Protein AF-A0A9E3G2P3-F1 (afdb_monomer_lite)

Sequence (148 aa):
MTQTIRAFFSIGALGYRATRCAGAFSSAEHTLNEQRWAELSDSLKTAGFKVASVDQVFRDWVELCGHAGRLLKIDLREQARRNGKSPNALGSAKPRQASVVHLRPVRIDGKLRLALLEAPHGRILGPEARRAHGGRPPVLKLAGFVKD

pLDDT: mean 86.4, std 9.84, range [55.56, 97.69]

Structure (mmCIF, N/CA/C/O backbone):
data_AF-A0A9E3G2P3-F1
#
_entry.id   AF-A0A9E3G2P3-F1
#
loop_
_atom_site.group_PDB
_atom_site.id
_atom_site.type_symbol
_atom_site.label_atom_id
_atom_site.label_alt_id
_atom_site.label_comp_id
_atom_site.label_asym_id
_atom_site.label_entity_id
_atom_site.label_seq_id
_atom_site.pdbx_PDB_ins_code
_atom_site.Cartn_x
_atom_site.Cartn_y
_atom_site.Cartn_z
_atom_site.occupancy
_atom_site.B_iso_or_equiv
_atom_site.auth_seq_id
_atom_site.auth_comp_id
_atom_site.auth_asym_id
_atom_site.auth_atom_id
_atom_site.pdbx_PDB_model_num
ATOM 1 N N . MET A 1 1 ? -18.547 6.095 -10.288 1.00 56.28 1 MET A N 1
ATOM 2 C CA . MET A 1 1 ? -17.869 7.196 -9.558 1.00 56.28 1 MET A CA 1
ATOM 3 C C . MET A 1 1 ? -17.697 6.901 -8.063 1.00 56.28 1 MET A C 1
ATOM 5 O O . MET A 1 1 ? -16.651 7.206 -7.506 1.00 56.28 1 MET A O 1
ATOM 9 N N . THR A 1 2 ? -18.664 6.241 -7.420 1.00 77.62 2 THR A N 1
ATOM 10 C CA . THR A 1 2 ? -18.692 5.991 -5.966 1.00 77.62 2 THR A CA 1
ATOM 11 C C . THR A 1 2 ? -17.543 5.123 -5.431 1.00 77.62 2 THR A C 1
ATOM 13 O O . THR A 1 2 ? -17.045 5.376 -4.339 1.00 77.62 2 THR A O 1
ATOM 16 N N . GLN A 1 3 ? -17.075 4.123 -6.189 1.00 81.00 3 GLN A N 1
ATOM 17 C CA . GLN A 1 3 ? -16.015 3.208 -5.730 1.00 81.00 3 GLN A CA 1
ATOM 18 C C . GLN A 1 3 ? -14.632 3.870 -5.641 1.00 81.00 3 GLN A C 1
ATOM 20 O O . GLN A 1 3 ? -13.911 3.635 -4.676 1.00 81.00 3 GLN A O 1
ATOM 25 N N . THR A 1 4 ? -14.275 4.739 -6.591 1.00 85.31 4 THR A N 1
ATOM 26 C CA . THR A 1 4 ? -12.980 5.443 -6.590 1.00 85.31 4 THR A CA 1
ATOM 27 C C . THR A 1 4 ? -12.841 6.358 -5.379 1.00 85.31 4 THR A C 1
ATOM 29 O O . THR A 1 4 ? -11.806 6.354 -4.720 1.00 85.31 4 THR A O 1
ATOM 32 N N . ILE A 1 5 ? -13.899 7.109 -5.062 1.00 86.25 5 ILE A N 1
ATOM 33 C CA . ILE A 1 5 ? -13.925 8.011 -3.908 1.00 86.25 5 ILE A CA 1
ATOM 34 C C . ILE A 1 5 ? -13.842 7.212 -2.603 1.00 86.25 5 ILE A C 1
ATOM 36 O O . ILE A 1 5 ? -13.052 7.554 -1.729 1.00 86.25 5 ILE A O 1
ATOM 40 N N . ARG A 1 6 ? -14.580 6.098 -2.492 1.00 85.06 6 ARG A N 1
ATOM 41 C CA . ARG A 1 6 ? -14.486 5.200 -1.329 1.00 85.06 6 ARG A CA 1
ATOM 42 C C . ARG A 1 6 ? -13.070 4.656 -1.145 1.00 85.06 6 ARG A C 1
ATOM 44 O O . ARG A 1 6 ? -12.509 4.794 -0.066 1.00 85.06 6 ARG A O 1
ATOM 51 N N . ALA A 1 7 ? -12.455 4.121 -2.202 1.00 87.88 7 ALA A N 1
ATOM 52 C CA . ALA A 1 7 ? -11.074 3.645 -2.144 1.00 87.88 7 ALA A CA 1
ATOM 53 C C . ALA A 1 7 ? -10.101 4.771 -1.755 1.00 87.88 7 ALA A C 1
ATOM 55 O O . ALA A 1 7 ? -9.200 4.560 -0.946 1.00 87.88 7 ALA A O 1
ATOM 56 N N . PHE A 1 8 ? -10.305 5.984 -2.275 1.00 90.75 8 PHE A N 1
ATOM 57 C CA . PHE A 1 8 ? -9.506 7.147 -1.902 1.00 90.75 8 PHE A CA 1
ATOM 58 C C . PHE A 1 8 ? -9.641 7.498 -0.413 1.00 90.75 8 PHE A C 1
ATOM 60 O O . PHE A 1 8 ? -8.628 7.735 0.235 1.00 90.75 8 PHE A O 1
ATOM 67 N N . PHE A 1 9 ? -10.840 7.457 0.169 1.00 90.25 9 PHE A N 1
ATOM 68 C CA . PHE A 1 9 ? -11.008 7.692 1.608 1.00 90.25 9 PHE A CA 1
ATOM 69 C C . PHE A 1 9 ? -10.485 6.560 2.500 1.00 90.25 9 PHE A C 1
ATOM 71 O O . PHE A 1 9 ? -10.173 6.805 3.664 1.00 90.25 9 PHE A O 1
ATOM 78 N N . SER A 1 10 ? -10.370 5.342 1.969 1.00 90.06 10 SER A N 1
ATOM 79 C CA . SER A 1 10 ? -9.873 4.181 2.712 1.00 90.06 10 SER A CA 1
ATOM 80 C C . SER A 1 10 ? -8.348 4.024 2.670 1.00 90.06 10 SER A C 1
ATOM 82 O O . SER A 1 10 ? -7.746 3.644 3.670 1.00 90.06 10 SER A O 1
ATOM 84 N N . ILE A 1 11 ? -7.717 4.272 1.517 1.00 91.50 11 ILE A N 1
ATOM 85 C CA . ILE A 1 11 ? -6.284 3.995 1.273 1.00 91.50 11 ILE A CA 1
ATOM 86 C C . ILE A 1 11 ? -5.562 5.103 0.489 1.00 91.50 11 ILE A C 1
ATOM 88 O O . ILE A 1 11 ? -4.430 4.917 0.018 1.00 91.50 11 ILE A O 1
ATOM 92 N N . GLY A 1 12 ? -6.223 6.237 0.272 1.00 91.00 12 GLY A N 1
ATOM 93 C CA . GLY A 1 12 ? -5.668 7.374 -0.446 1.00 91.00 12 GLY A CA 1
ATOM 94 C C . GLY A 1 12 ? -4.601 8.117 0.348 1.00 91.00 12 GLY A C 1
ATOM 95 O O . GLY A 1 12 ? -4.361 7.890 1.532 1.00 91.00 12 GLY A O 1
ATOM 96 N N . ALA A 1 13 ? -3.917 9.009 -0.357 1.00 93.19 13 ALA A N 1
ATOM 97 C CA . ALA A 1 13 ? -3.047 10.002 0.246 1.00 93.19 13 ALA A CA 1
ATOM 98 C C . ALA A 1 13 ? -2.887 11.189 -0.691 1.00 93.19 13 ALA A C 1
ATOM 100 O O . ALA A 1 13 ? -3.050 11.052 -1.907 1.00 93.19 13 ALA A O 1
ATOM 101 N N . LEU A 1 14 ? -2.492 12.321 -0.121 1.00 91.50 14 LEU A N 1
ATOM 102 C CA . LEU A 1 14 ? -2.237 13.559 -0.846 1.00 91.50 14 LEU A CA 1
ATOM 103 C C . LEU A 1 14 ? -0.802 14.046 -0.625 1.00 91.50 14 LEU A C 1
ATOM 105 O O . LEU A 1 14 ? -0.226 13.880 0.445 1.00 91.50 14 LEU A O 1
ATOM 109 N N . GLY A 1 15 ? -0.227 14.682 -1.645 1.00 89.12 15 GLY A N 1
ATOM 110 C CA . GLY A 1 15 ? 1.046 15.394 -1.534 1.00 89.12 15 GLY A CA 1
ATOM 111 C C . GLY A 1 15 ? 2.306 14.597 -1.891 1.00 89.12 15 GLY A C 1
ATOM 112 O O . GLY A 1 15 ? 2.283 13.514 -2.485 1.00 89.12 15 GLY A O 1
ATOM 113 N N . TYR A 1 16 ? 3.454 15.199 -1.577 1.00 84.81 16 TYR A N 1
ATOM 114 C CA . TYR A 1 16 ? 4.769 14.676 -1.937 1.00 84.81 16 TYR A CA 1
AT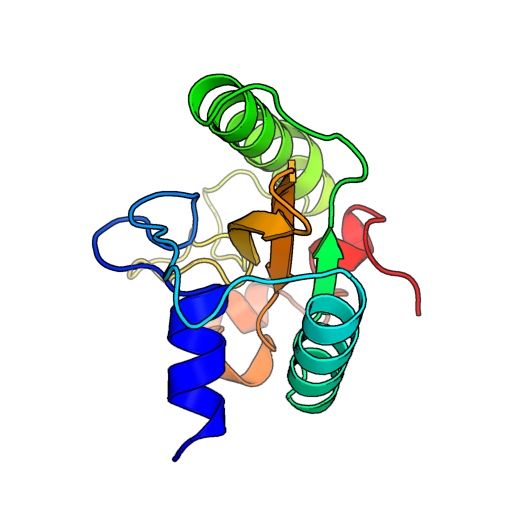OM 115 C C . TYR A 1 16 ? 5.086 13.379 -1.182 1.00 84.81 16 TYR A C 1
ATOM 117 O O . TYR A 1 16 ? 4.863 13.269 0.018 1.00 84.81 16 TYR A O 1
ATOM 125 N N . ARG A 1 17 ? 5.653 12.391 -1.892 1.00 84.12 17 ARG A N 1
ATOM 126 C CA . ARG A 1 17 ? 5.956 11.043 -1.363 1.00 84.12 17 ARG A CA 1
ATOM 127 C C . ARG A 1 17 ? 4.734 10.284 -0.841 1.00 84.12 17 ARG A C 1
ATOM 129 O O . ARG A 1 17 ? 4.894 9.378 -0.025 1.00 84.12 17 ARG A O 1
ATOM 136 N N . ALA A 1 18 ? 3.556 10.546 -1.406 1.00 89.12 18 ALA A N 1
ATOM 137 C CA . ALA A 1 18 ? 2.339 9.806 -1.096 1.00 89.12 18 ALA A CA 1
ATOM 138 C C . ALA A 1 18 ? 2.512 8.275 -1.160 1.00 89.12 18 ALA A C 1
ATOM 140 O O . ALA A 1 18 ? 1.889 7.565 -0.390 1.00 89.12 18 ALA A O 1
ATOM 141 N N . THR A 1 19 ? 3.386 7.721 -2.007 1.00 88.62 19 THR A N 1
ATOM 142 C CA . THR A 1 19 ? 3.625 6.261 -2.074 1.00 88.62 19 THR A CA 1
ATOM 143 C C . THR A 1 19 ? 4.453 5.695 -0.903 1.00 88.62 19 THR A C 1
ATOM 145 O O . THR A 1 19 ? 4.744 4.499 -0.881 1.00 88.62 19 THR A O 1
ATOM 148 N N . ARG A 1 20 ? 4.909 6.534 0.037 1.00 90.44 20 ARG A N 1
ATOM 149 C CA . ARG A 1 20 ? 5.830 6.204 1.142 1.00 90.44 20 ARG A CA 1
ATOM 150 C C . ARG A 1 20 ? 5.247 6.641 2.490 1.00 90.44 20 ARG A C 1
ATOM 152 O O . ARG A 1 20 ? 5.905 7.358 3.236 1.00 90.44 20 ARG A O 1
ATOM 159 N N . CYS A 1 21 ? 4.005 6.256 2.764 1.00 92.06 21 CYS A N 1
ATOM 160 C CA . CYS A 1 21 ? 3.242 6.593 3.972 1.00 92.06 21 CYS A CA 1
ATOM 161 C C . CYS A 1 21 ? 2.849 8.070 4.164 1.00 92.06 21 CYS A C 1
ATOM 163 O O . CYS A 1 21 ? 1.897 8.338 4.891 1.00 92.06 21 CYS A O 1
ATOM 165 N N . ALA A 1 22 ? 3.524 9.023 3.517 1.00 90.75 22 ALA A N 1
ATOM 166 C CA . ALA A 1 22 ? 3.216 10.446 3.648 1.00 90.75 22 ALA A CA 1
ATOM 167 C C . ALA A 1 22 ? 1.811 10.794 3.129 1.00 90.75 22 ALA A C 1
ATOM 169 O O . ALA A 1 22 ? 1.358 10.252 2.120 1.00 90.75 22 ALA A O 1
ATOM 170 N N . GLY A 1 23 ? 1.145 11.722 3.822 1.00 91.81 23 GLY A N 1
ATOM 171 C CA . GLY A 1 23 ? -0.147 12.272 3.411 1.00 91.81 23 GLY A CA 1
ATOM 172 C C . GLY A 1 23 ? -1.313 11.288 3.444 1.00 91.81 23 GLY A C 1
ATOM 173 O O . GLY A 1 23 ? -2.349 11.583 2.853 1.00 91.81 23 GLY A O 1
ATOM 174 N N . ALA A 1 24 ? -1.142 10.124 4.079 1.00 92.75 24 ALA A N 1
ATOM 175 C CA . ALA A 1 24 ? -2.237 9.211 4.365 1.00 92.75 24 ALA A CA 1
ATOM 176 C C . ALA A 1 24 ? -3.193 9.859 5.373 1.00 92.75 24 ALA A C 1
ATOM 178 O O . AL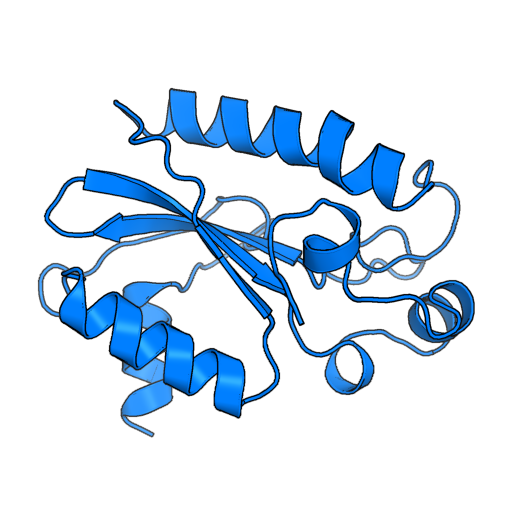A A 1 24 ? -2.763 10.497 6.334 1.00 92.75 24 ALA A O 1
ATOM 179 N N . PHE A 1 25 ? -4.485 9.684 5.143 1.00 90.44 25 PHE A N 1
ATOM 180 C CA . PHE A 1 25 ? -5.548 10.201 5.993 1.00 90.44 25 PHE A CA 1
ATOM 181 C C . PHE A 1 25 ? -6.607 9.116 6.184 1.00 90.44 25 PHE A C 1
ATOM 183 O O . PHE A 1 25 ? -6.658 8.140 5.437 1.00 90.44 25 PHE A O 1
ATOM 190 N N . SER A 1 26 ? -7.447 9.287 7.198 1.00 85.62 26 SER A N 1
ATOM 191 C CA . SER A 1 26 ? -8.581 8.408 7.479 1.00 85.62 26 SER A CA 1
ATOM 192 C C . SER A 1 26 ? -9.852 9.235 7.584 1.00 85.62 26 SER A C 1
ATOM 194 O O . SER A 1 26 ? -9.832 10.296 8.205 1.00 85.62 26 SER A O 1
ATOM 196 N N . SER A 1 27 ? -10.953 8.732 7.034 1.00 85.62 27 SER A N 1
ATOM 197 C CA . SER A 1 27 ? -12.286 9.300 7.247 1.00 85.62 27 SER A CA 1
ATOM 198 C C . SER A 1 27 ? -13.049 8.492 8.296 1.00 85.62 27 SER A C 1
ATOM 200 O O . SER A 1 27 ? -13.061 7.262 8.238 1.00 85.62 27 SER A O 1
ATOM 202 N N . ALA A 1 28 ? -13.708 9.184 9.229 1.00 85.31 28 ALA A N 1
ATOM 203 C CA . ALA A 1 28 ? -14.593 8.563 10.215 1.00 85.31 28 ALA A CA 1
ATOM 204 C C . ALA A 1 28 ? -15.855 7.955 9.572 1.00 85.31 28 ALA A C 1
ATOM 206 O O . ALA A 1 28 ? -16.408 6.991 10.088 1.00 85.31 28 ALA A O 1
ATOM 207 N N . GLU A 1 29 ? -16.285 8.475 8.421 1.00 85.62 29 GLU A N 1
ATOM 208 C CA . GLU A 1 29 ? -17.447 7.972 7.671 1.00 85.62 29 GLU A CA 1
ATOM 209 C C . GLU A 1 29 ? -17.116 6.706 6.862 1.00 85.62 29 GLU A C 1
ATOM 211 O O . GLU A 1 29 ? -17.994 5.926 6.482 1.00 85.62 29 GLU A O 1
ATOM 216 N N . HIS A 1 30 ? -15.829 6.481 6.596 1.00 84.81 30 HIS A N 1
ATOM 217 C CA . HIS A 1 30 ? -15.328 5.383 5.769 1.00 84.81 30 HIS A CA 1
ATOM 218 C C . HIS A 1 30 ? -14.314 4.518 6.516 1.00 84.81 30 HIS A C 1
ATOM 220 O O . HIS A 1 30 ? -13.326 4.059 5.938 1.00 84.81 30 HIS A O 1
ATOM 226 N N . THR A 1 31 ? -14.568 4.274 7.801 1.00 87.81 31 THR A N 1
ATOM 227 C CA . THR A 1 31 ? -13.760 3.373 8.623 1.00 87.81 31 THR A CA 1
ATOM 228 C C . THR A 1 31 ? -13.688 1.989 7.983 1.00 87.81 31 THR A C 1
ATOM 230 O O . THR A 1 31 ? -14.705 1.424 7.553 1.00 87.81 31 THR A O 1
ATOM 233 N N . LEU A 1 32 ? -12.472 1.448 7.919 1.00 92.25 32 LEU A N 1
ATOM 234 C CA . LEU A 1 32 ? -12.225 0.082 7.481 1.00 92.25 32 LEU A CA 1
ATOM 235 C C . LEU A 1 32 ? -12.373 -0.870 8.671 1.00 92.25 32 LEU A C 1
ATOM 237 O O . LEU A 1 32 ? -11.794 -0.650 9.735 1.00 92.25 32 LEU A O 1
ATOM 241 N N . ASN A 1 33 ? -13.123 -1.940 8.451 1.00 94.62 33 ASN A N 1
ATOM 242 C CA . ASN A 1 33 ? -13.104 -3.164 9.247 1.00 94.62 33 ASN A CA 1
ATOM 243 C C . ASN A 1 33 ? -12.544 -4.303 8.380 1.00 94.62 33 ASN A C 1
ATOM 245 O O . ASN A 1 33 ? -12.338 -4.101 7.177 1.00 94.62 33 ASN A O 1
ATOM 249 N N . GLU A 1 34 ? -12.290 -5.480 8.958 1.00 94.69 34 GLU A N 1
ATOM 250 C CA . GLU A 1 34 ? -11.737 -6.618 8.198 1.00 94.69 34 GLU A CA 1
ATOM 251 C C . GLU A 1 34 ? -12.582 -6.960 6.951 1.00 94.69 34 GLU A C 1
ATOM 253 O O . GLU A 1 34 ? -12.030 -7.182 5.874 1.00 94.69 34 GLU A O 1
ATOM 258 N N . GLN A 1 35 ? -13.919 -6.913 7.045 1.00 95.19 35 GLN A N 1
ATOM 259 C CA . GLN A 1 35 ? -14.805 -7.194 5.906 1.00 95.19 35 GLN A CA 1
ATOM 260 C C . GLN A 1 35 ? -14.621 -6.184 4.761 1.00 95.19 35 GLN A C 1
ATOM 262 O O . GLN A 1 35 ? -14.376 -6.566 3.619 1.00 95.19 35 GLN A O 1
ATOM 267 N N . ARG A 1 36 ? -14.698 -4.881 5.053 1.00 93.06 36 ARG A N 1
ATOM 268 C CA . ARG A 1 36 ? -14.521 -3.814 4.054 1.00 93.06 36 ARG A CA 1
ATOM 269 C C . ARG A 1 36 ? -13.111 -3.813 3.477 1.00 93.06 36 ARG A C 1
ATOM 271 O O . ARG A 1 36 ? -12.926 -3.476 2.309 1.00 93.06 36 ARG A O 1
ATOM 278 N N . TRP A 1 37 ? -12.113 -4.174 4.283 1.00 95.00 37 TRP A N 1
ATOM 279 C CA . TRP A 1 37 ? -10.748 -4.360 3.807 1.00 95.00 37 TRP A CA 1
ATOM 280 C C . TRP A 1 37 ? -10.647 -5.521 2.814 1.00 95.00 37 TRP A C 1
ATOM 282 O O . TRP A 1 37 ? -10.002 -5.356 1.777 1.00 95.00 37 TRP A O 1
ATOM 292 N N . ALA A 1 38 ? -11.305 -6.653 3.080 1.00 95.25 38 ALA A N 1
ATOM 293 C CA . ALA A 1 38 ? -11.362 -7.780 2.152 1.00 95.25 38 ALA A CA 1
ATOM 294 C C . ALA A 1 38 ? -12.041 -7.385 0.827 1.00 95.25 38 ALA A C 1
ATOM 296 O O . ALA A 1 38 ? -11.442 -7.539 -0.236 1.00 95.25 38 ALA A O 1
ATOM 297 N N . GLU A 1 39 ? -13.218 -6.752 0.886 1.00 94.56 39 GLU A N 1
ATOM 298 C CA . GLU A 1 39 ? -13.956 -6.271 -0.296 1.00 94.56 39 GLU A CA 1
ATOM 299 C C . GLU A 1 39 ? -13.135 -5.276 -1.138 1.00 94.56 39 GLU A C 1
ATOM 301 O O . GLU A 1 39 ? -13.073 -5.366 -2.372 1.00 94.56 39 GLU A O 1
ATOM 306 N N . LEU A 1 40 ? -12.464 -4.324 -0.477 1.00 93.81 40 LEU A N 1
ATOM 307 C CA . LEU A 1 40 ? -11.569 -3.373 -1.134 1.00 93.81 40 LEU A CA 1
ATOM 308 C C . LEU A 1 40 ? -10.363 -4.087 -1.753 1.00 93.81 40 LEU A C 1
ATOM 310 O O . LEU A 1 40 ? -10.000 -3.802 -2.895 1.00 93.81 40 LEU A O 1
ATOM 314 N N . SER A 1 41 ? -9.750 -5.014 -1.017 1.00 95.12 41 SER A N 1
ATOM 315 C CA . SER A 1 41 ? -8.599 -5.788 -1.482 1.00 95.12 41 SER A CA 1
ATOM 316 C C . SER A 1 41 ? -8.939 -6.587 -2.733 1.00 95.12 41 SER A C 1
ATOM 318 O O . SER A 1 41 ? -8.165 -6.578 -3.688 1.00 95.12 41 SER A O 1
ATOM 320 N N . ASP A 1 42 ? -10.105 -7.222 -2.774 1.00 95.12 42 ASP A N 1
ATOM 321 C CA . ASP A 1 42 ? -10.536 -8.023 -3.918 1.00 95.12 42 ASP A CA 1
ATOM 322 C C . ASP A 1 42 ? -10.918 -7.154 -5.118 1.00 95.12 42 ASP A C 1
ATOM 324 O O . ASP A 1 42 ? -10.563 -7.471 -6.259 1.00 95.12 42 ASP A O 1
ATOM 328 N N . SER A 1 43 ? -11.512 -5.984 -4.873 1.00 94.25 43 SER A N 1
ATOM 329 C CA . SER A 1 43 ? -11.748 -4.977 -5.915 1.00 94.25 43 SER A CA 1
ATOM 330 C C . SER A 1 43 ? -10.432 -4.488 -6.538 1.00 94.25 43 SER A C 1
ATOM 332 O O . SER A 1 43 ? -10.305 -4.393 -7.761 1.00 94.25 43 SER A O 1
ATOM 334 N N . LEU A 1 44 ? -9.414 -4.221 -5.713 1.00 94.12 44 LEU A N 1
ATOM 335 C CA . LEU A 1 44 ? -8.082 -3.817 -6.171 1.00 94.12 44 LEU A CA 1
ATOM 336 C C . LEU A 1 44 ? -7.381 -4.939 -6.947 1.00 94.12 44 LEU A C 1
ATOM 338 O O . LEU A 1 44 ? -6.811 -4.676 -8.010 1.00 94.12 44 LEU A O 1
ATOM 342 N N . LYS A 1 45 ? -7.449 -6.185 -6.463 1.00 94.56 45 LYS A N 1
ATOM 343 C CA . LYS A 1 45 ? -6.904 -7.359 -7.165 1.00 94.56 45 LYS A CA 1
ATOM 344 C C . LYS A 1 45 ? -7.559 -7.550 -8.531 1.00 94.56 45 LYS A C 1
ATOM 346 O O . LYS A 1 45 ? -6.847 -7.732 -9.516 1.00 94.56 45 LYS A O 1
ATOM 351 N N . THR A 1 46 ? -8.883 -7.409 -8.614 1.00 93.69 46 THR A N 1
ATOM 352 C CA . THR A 1 46 ? -9.640 -7.447 -9.880 1.00 93.69 46 THR A CA 1
ATOM 353 C C . THR A 1 46 ? -9.183 -6.347 -10.842 1.00 93.69 46 THR A C 1
ATOM 355 O O . THR A 1 46 ? -9.062 -6.568 -12.044 1.00 93.69 46 THR A O 1
ATOM 358 N N . ALA A 1 47 ? -8.829 -5.169 -10.318 1.00 91.25 47 ALA A N 1
ATOM 359 C CA . ALA A 1 47 ? -8.253 -4.076 -11.102 1.00 91.25 47 ALA A CA 1
ATOM 360 C C . ALA A 1 47 ? -6.773 -4.292 -11.501 1.00 91.25 47 ALA A C 1
ATOM 362 O O . ALA A 1 47 ? -6.183 -3.436 -12.172 1.00 91.25 47 ALA A O 1
ATOM 363 N N . GLY A 1 48 ? -6.170 -5.419 -11.111 1.00 92.62 48 GLY A N 1
ATOM 364 C CA . GLY A 1 48 ? -4.804 -5.820 -11.449 1.00 92.62 48 GLY A CA 1
ATOM 365 C C . GLY A 1 48 ? -3.738 -5.394 -10.438 1.00 92.62 48 GLY A C 1
ATOM 366 O O . GLY A 1 48 ? -2.548 -5.521 -10.731 1.00 92.62 48 GLY A O 1
ATOM 367 N N . PHE A 1 49 ? -4.125 -4.881 -9.267 1.00 94.06 49 PHE A N 1
ATOM 368 C CA . PHE A 1 49 ? -3.172 -4.603 -8.193 1.00 94.06 49 PHE A CA 1
ATOM 369 C C . PHE A 1 49 ? -2.739 -5.895 -7.502 1.00 94.06 49 PHE A C 1
ATOM 371 O O . PHE A 1 49 ? -3.497 -6.858 -7.399 1.00 94.06 49 PHE A O 1
ATOM 378 N N . LYS A 1 50 ? -1.524 -5.896 -6.956 1.00 95.44 50 LYS A N 1
ATOM 379 C CA . LYS A 1 50 ? -1.148 -6.847 -5.907 1.00 95.44 50 LYS A CA 1
ATOM 380 C C . LYS A 1 50 ? -1.346 -6.175 -4.556 1.00 95.44 50 LYS A C 1
ATOM 382 O O . LYS A 1 50 ? -0.954 -5.024 -4.378 1.00 95.44 50 LYS A O 1
ATOM 387 N N . VAL A 1 51 ? -1.996 -6.880 -3.638 1.00 95.81 51 VAL A N 1
ATOM 388 C CA . VAL A 1 51 ? -2.408 -6.353 -2.335 1.00 95.81 51 VAL A CA 1
ATOM 389 C C . VAL A 1 51 ? -1.928 -7.312 -1.260 1.00 95.81 51 VAL A C 1
ATOM 391 O O . VAL A 1 51 ? -2.184 -8.510 -1.353 1.00 95.81 51 VAL A O 1
ATOM 394 N N . ALA A 1 52 ? -1.247 -6.773 -0.257 1.00 95.06 52 ALA A N 1
ATOM 395 C CA . ALA A 1 52 ? -0.863 -7.472 0.959 1.00 95.06 52 ALA A CA 1
ATOM 396 C C . ALA A 1 52 ? -0.973 -6.526 2.163 1.00 95.06 52 ALA A C 1
ATOM 398 O O . ALA A 1 52 ? -1.085 -5.307 2.011 1.00 95.06 52 ALA A O 1
ATOM 399 N N . SER A 1 53 ? -0.908 -7.083 3.364 1.00 93.75 53 SER A N 1
ATOM 400 C CA . SER A 1 53 ? -0.750 -6.340 4.612 1.00 93.75 53 SER A CA 1
ATOM 401 C C . SER A 1 53 ? 0.336 -6.994 5.444 1.00 93.75 53 SER A C 1
ATOM 403 O O . SER A 1 53 ? 0.491 -8.210 5.406 1.00 93.75 53 SER A O 1
ATOM 405 N N . VAL A 1 54 ? 1.078 -6.194 6.199 1.00 93.75 54 VAL A N 1
ATOM 406 C CA . VAL A 1 54 ? 1.968 -6.731 7.229 1.00 93.75 54 VAL A CA 1
ATOM 407 C C . VAL A 1 54 ? 1.110 -7.139 8.428 1.00 93.75 54 VAL A C 1
ATOM 409 O O . VAL A 1 54 ? 0.252 -6.360 8.846 1.00 93.75 54 VAL A O 1
ATOM 412 N N . ASP A 1 55 ? 1.344 -8.329 8.984 1.00 91.06 55 ASP A N 1
ATOM 413 C CA . ASP A 1 55 ? 0.568 -8.857 10.122 1.00 91.06 55 ASP A CA 1
ATOM 414 C C . ASP A 1 55 ? 0.765 -8.036 11.408 1.00 91.06 55 ASP A C 1
ATOM 416 O O . ASP A 1 55 ? -0.089 -8.022 12.296 1.00 91.06 55 ASP A O 1
ATOM 420 N N . GLN A 1 56 ? 1.885 -7.312 11.501 1.00 95.56 56 GLN A N 1
ATOM 421 C CA . GLN A 1 56 ? 2.196 -6.443 12.627 1.00 95.56 56 GLN A CA 1
ATOM 422 C C . GLN A 1 56 ? 1.158 -5.317 12.771 1.00 95.56 56 GLN A C 1
ATOM 424 O O . GLN A 1 56 ? 0.914 -4.529 11.853 1.00 95.56 56 GLN A O 1
ATOM 429 N N . VAL A 1 57 ? 0.606 -5.198 13.980 1.00 97.31 57 VAL A N 1
ATOM 430 C CA . VAL A 1 57 ? -0.127 -4.012 14.429 1.00 97.31 57 VAL A CA 1
ATOM 431 C C . VAL A 1 57 ? 0.870 -3.040 15.049 1.00 97.31 57 VAL A C 1
ATOM 433 O O . VAL A 1 57 ? 1.659 -3.421 15.909 1.00 97.31 57 VAL A O 1
ATOM 436 N N . PHE A 1 58 ? 0.830 -1.788 14.609 1.00 97.69 58 PHE A N 1
ATOM 437 C CA . PHE A 1 58 ? 1.723 -0.736 15.086 1.00 97.69 58 PHE A CA 1
ATOM 438 C C . PHE A 1 58 ? 1.040 0.083 16.175 1.00 97.69 58 PHE A C 1
ATOM 440 O O . PHE A 1 58 ? -0.162 0.350 16.100 1.00 97.69 58 PHE A O 1
ATOM 447 N N . ARG A 1 59 ? 1.809 0.523 17.172 1.00 97.00 59 ARG A N 1
ATOM 448 C CA . ARG A 1 59 ? 1.294 1.371 18.253 1.00 97.00 59 ARG A CA 1
ATOM 449 C C . ARG A 1 59 ? 0.941 2.763 17.744 1.00 97.00 59 ARG A C 1
ATOM 451 O O . ARG A 1 59 ? -0.096 3.322 18.093 1.00 97.00 59 ARG A O 1
ATOM 458 N N . ASP A 1 60 ? 1.823 3.328 16.930 1.00 95.94 60 ASP A N 1
ATOM 459 C CA . ASP A 1 60 ? 1.720 4.692 16.433 1.00 95.94 60 ASP A CA 1
ATOM 460 C C . ASP A 1 60 ? 2.306 4.831 15.019 1.00 95.94 60 ASP A C 1
ATOM 462 O O . ASP A 1 60 ? 2.885 3.909 14.437 1.00 95.94 60 ASP A O 1
ATOM 466 N N . TRP A 1 61 ? 2.101 6.008 14.428 1.00 94.00 61 TRP A N 1
ATOM 467 C CA . TRP A 1 61 ? 2.530 6.287 13.061 1.00 94.00 61 TRP A CA 1
ATOM 468 C C . TRP A 1 61 ? 4.056 6.364 12.921 1.00 94.00 61 TRP A C 1
ATOM 470 O O . TRP A 1 61 ? 4.571 6.114 11.831 1.00 94.00 61 TRP A O 1
ATOM 480 N N . VAL A 1 62 ? 4.783 6.691 13.995 1.00 95.56 62 VAL A N 1
ATOM 481 C CA . VAL A 1 62 ? 6.247 6.797 13.979 1.00 95.56 62 VAL A CA 1
ATOM 482 C C . VAL A 1 62 ? 6.846 5.406 13.826 1.00 95.56 62 VAL A C 1
ATOM 484 O O . VAL A 1 62 ? 7.685 5.188 12.949 1.00 95.56 62 VAL A O 1
ATOM 487 N N . GLU A 1 63 ? 6.360 4.450 14.619 1.00 97.38 63 GLU A N 1
ATOM 488 C CA . GLU A 1 63 ? 6.759 3.047 14.542 1.00 97.38 63 GLU A CA 1
ATOM 489 C C . GLU A 1 63 ? 6.485 2.466 13.147 1.00 97.38 63 GLU A C 1
ATOM 491 O O . GLU A 1 63 ? 7.385 1.892 12.522 1.00 97.38 63 GLU A O 1
ATOM 496 N N . LEU A 1 64 ? 5.276 2.690 12.620 1.00 97.12 64 LEU A N 1
ATOM 497 C CA . LEU A 1 64 ? 4.885 2.236 11.286 1.00 97.12 64 LEU A CA 1
ATOM 498 C C . LEU A 1 64 ? 5.790 2.825 10.201 1.00 97.12 64 LEU A C 1
ATOM 500 O O . LEU A 1 64 ? 6.272 2.097 9.333 1.00 97.12 64 LEU A O 1
ATOM 504 N N . CYS A 1 65 ? 6.052 4.134 10.233 1.00 95.25 65 CYS A N 1
ATOM 505 C CA . CYS A 1 65 ? 6.940 4.786 9.271 1.00 95.25 65 CYS A CA 1
ATOM 506 C C . CYS A 1 65 ? 8.378 4.257 9.368 1.00 95.25 65 CYS A C 1
ATOM 508 O O . CYS A 1 65 ? 9.025 4.045 8.337 1.00 95.25 65 CYS A O 1
ATOM 510 N N . GLY A 1 66 ? 8.865 3.991 10.583 1.00 95.44 66 GLY A N 1
ATOM 511 C CA . GLY A 1 66 ? 10.157 3.351 10.815 1.00 95.44 66 GLY A CA 1
ATOM 512 C C . GLY A 1 66 ? 10.227 1.953 10.197 1.00 95.44 66 GLY A C 1
ATOM 513 O O . GLY A 1 66 ? 11.184 1.639 9.484 1.00 95.44 66 GLY A O 1
ATOM 514 N N . HIS A 1 67 ? 9.187 1.139 10.398 1.00 95.56 67 HIS A N 1
ATOM 515 C CA . HIS A 1 67 ? 9.068 -0.185 9.790 1.00 95.56 67 HIS A CA 1
ATOM 516 C C . HIS A 1 67 ? 9.012 -0.099 8.259 1.00 95.56 67 HIS A C 1
ATOM 518 O O . HIS A 1 67 ? 9.812 -0.737 7.580 1.00 95.56 67 HIS A O 1
ATOM 524 N N . ALA A 1 68 ? 8.146 0.749 7.699 1.00 94.56 68 ALA A N 1
ATOM 525 C CA . ALA A 1 68 ? 8.018 0.952 6.256 1.00 94.56 68 ALA A CA 1
ATOM 526 C C . ALA A 1 68 ? 9.344 1.395 5.605 1.00 94.56 68 ALA A C 1
ATOM 528 O O . ALA A 1 68 ? 9.681 0.972 4.496 1.00 94.56 68 ALA A O 1
ATOM 529 N N . GLY A 1 69 ? 10.122 2.232 6.300 1.00 91.69 69 GLY A N 1
ATOM 530 C CA . GLY A 1 69 ? 11.453 2.650 5.869 1.00 91.69 69 GLY A CA 1
ATOM 531 C C . GLY A 1 69 ? 12.460 1.498 5.814 1.00 91.69 69 GLY A C 1
ATOM 532 O O . GLY A 1 69 ? 13.227 1.421 4.850 1.00 91.69 69 GLY A O 1
ATOM 533 N N . ARG A 1 70 ? 12.450 0.601 6.812 1.00 91.44 70 ARG A N 1
ATOM 534 C CA . ARG A 1 70 ? 13.284 -0.613 6.827 1.00 91.44 70 ARG A CA 1
ATOM 535 C C . ARG A 1 70 ? 12.864 -1.593 5.736 1.00 91.44 70 ARG A C 1
ATOM 537 O O . ARG A 1 70 ? 13.713 -1.951 4.928 1.00 91.44 70 ARG A O 1
ATOM 544 N N . LEU A 1 71 ? 11.571 -1.898 5.638 1.00 91.50 71 LEU A N 1
ATOM 545 C CA . LEU A 1 71 ? 10.998 -2.796 4.629 1.00 91.50 71 LEU A CA 1
ATOM 546 C C . LEU A 1 71 ? 11.353 -2.354 3.205 1.00 91.50 71 LEU A C 1
ATOM 548 O O . LEU A 1 71 ? 11.711 -3.152 2.343 1.00 91.50 71 LEU A O 1
ATOM 552 N N . LEU A 1 72 ? 11.324 -1.046 2.940 1.00 86.56 72 LEU A N 1
ATOM 553 C CA . LEU A 1 72 ? 11.758 -0.522 1.650 1.00 86.56 72 LEU A CA 1
ATOM 554 C C . LEU A 1 72 ? 13.259 -0.715 1.395 1.00 86.56 72 LEU A C 1
ATOM 556 O O . LEU A 1 72 ? 13.657 -0.965 0.257 1.00 86.56 72 LEU A O 1
ATOM 560 N N . LYS A 1 73 ? 14.096 -0.471 2.405 1.00 83.19 73 LYS A N 1
ATOM 561 C CA . LYS A 1 73 ? 15.555 -0.481 2.249 1.00 83.19 73 LYS A CA 1
ATOM 562 C C . LYS A 1 73 ? 16.112 -1.894 2.142 1.00 83.19 73 LYS A C 1
ATOM 564 O O . LYS A 1 73 ? 16.958 -2.102 1.283 1.00 83.19 73 LYS A O 1
ATOM 569 N N . ILE A 1 74 ? 15.640 -2.786 3.003 1.00 80.44 74 ILE A N 1
ATOM 570 C CA . ILE A 1 74 ? 16.139 -4.147 3.162 1.00 80.44 74 ILE A CA 1
ATOM 571 C C . ILE A 1 74 ? 15.338 -5.031 2.209 1.00 80.44 74 ILE A C 1
ATOM 573 O O . ILE A 1 74 ? 15.779 -5.305 1.098 1.00 80.44 74 ILE A O 1
ATOM 577 N N . ASP A 1 75 ? 14.082 -5.309 2.539 1.00 78.56 75 ASP A N 1
ATOM 578 C CA . ASP A 1 75 ? 13.325 -6.363 1.862 1.00 78.56 75 ASP A CA 1
ATOM 579 C C . ASP A 1 75 ? 13.040 -6.041 0.389 1.00 78.56 75 ASP A C 1
ATOM 581 O O . ASP A 1 75 ? 13.357 -6.819 -0.506 1.00 78.56 75 ASP A O 1
ATOM 585 N N . LEU A 1 76 ? 12.484 -4.866 0.082 1.00 82.81 76 LEU A N 1
ATOM 586 C CA . LEU A 1 76 ? 12.040 -4.592 -1.290 1.00 82.81 76 LEU A CA 1
ATOM 587 C C . LEU A 1 76 ? 13.193 -4.281 -2.252 1.00 82.81 76 LEU A C 1
ATOM 589 O O . LEU A 1 76 ? 13.135 -4.656 -3.424 1.00 82.81 76 LEU A O 1
ATOM 59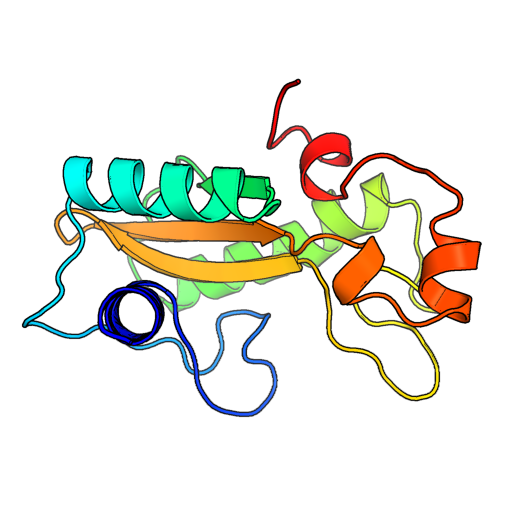3 N N . ARG A 1 77 ? 14.223 -3.548 -1.810 1.00 80.56 77 ARG A N 1
ATOM 594 C CA . ARG A 1 77 ? 15.333 -3.135 -2.689 1.00 80.56 77 ARG A CA 1
ATOM 595 C C . ARG A 1 77 ? 16.359 -4.239 -2.897 1.00 80.56 77 ARG A C 1
ATOM 597 O O . ARG A 1 77 ? 16.829 -4.387 -4.031 1.00 80.56 77 ARG A O 1
ATOM 604 N N . GLU A 1 78 ? 16.675 -5.006 -1.855 1.00 77.88 78 GLU A N 1
ATOM 605 C CA . GLU A 1 78 ? 17.605 -6.131 -1.967 1.00 77.88 78 GLU A CA 1
ATOM 606 C C . GLU A 1 78 ? 16.992 -7.246 -2.813 1.00 77.88 78 GLU A C 1
ATOM 608 O O . GLU A 1 78 ? 17.618 -7.683 -3.779 1.00 77.88 78 GLU A O 1
ATOM 613 N N . GLN A 1 79 ? 15.729 -7.616 -2.563 1.00 73.00 79 GLN A N 1
ATOM 614 C CA . GLN A 1 79 ? 15.056 -8.677 -3.326 1.00 73.00 79 GLN A CA 1
ATOM 615 C C . GLN A 1 79 ? 14.790 -8.277 -4.779 1.00 73.00 79 GLN A C 1
ATOM 617 O O . GLN A 1 79 ? 14.927 -9.085 -5.699 1.00 73.00 79 GLN A O 1
ATOM 622 N N . ALA A 1 80 ? 14.512 -6.996 -5.043 1.00 68.69 80 ALA A N 1
ATOM 623 C CA . ALA A 1 80 ? 14.450 -6.500 -6.417 1.00 68.69 80 ALA A CA 1
ATOM 624 C C . ALA A 1 80 ? 15.830 -6.480 -7.117 1.00 68.69 80 ALA A C 1
ATOM 626 O O . ALA A 1 80 ? 15.882 -6.271 -8.338 1.00 68.69 80 ALA A O 1
ATOM 627 N N . ARG A 1 81 ? 16.930 -6.700 -6.374 1.00 64.94 81 ARG A N 1
ATOM 628 C CA . ARG A 1 81 ? 18.338 -6.573 -6.785 1.00 64.94 81 ARG A CA 1
ATOM 629 C C . ARG A 1 81 ? 18.654 -5.207 -7.385 1.00 64.94 81 ARG A C 1
ATOM 631 O O . ARG A 1 81 ? 19.262 -5.119 -8.454 1.00 64.94 81 ARG A O 1
ATOM 638 N N . ARG A 1 82 ? 18.179 -4.121 -6.761 1.00 64.56 82 ARG A N 1
ATOM 639 C CA . ARG A 1 82 ? 18.354 -2.769 -7.316 1.00 64.56 82 ARG A CA 1
ATOM 640 C C . ARG A 1 82 ? 18.965 -1.797 -6.328 1.00 64.56 82 ARG A C 1
ATOM 642 O O . ARG A 1 82 ? 18.292 -1.210 -5.486 1.00 64.56 82 ARG A O 1
ATOM 649 N N . ASN A 1 83 ? 20.229 -1.497 -6.589 1.00 55.56 83 ASN A N 1
ATOM 650 C CA . ASN A 1 83 ? 20.863 -0.262 -6.160 1.00 55.56 83 ASN A CA 1
ATOM 651 C C . ASN A 1 83 ? 20.307 0.840 -7.066 1.00 55.56 83 ASN A C 1
ATOM 653 O O . ASN A 1 83 ? 20.369 0.694 -8.284 1.00 55.56 83 ASN A O 1
ATOM 657 N N . GLY A 1 84 ? 19.719 1.902 -6.505 1.00 59.91 84 GLY A N 1
ATOM 658 C CA . GLY A 1 84 ? 18.907 2.931 -7.191 1.00 59.91 84 GLY A CA 1
ATOM 659 C C . GLY A 1 84 ? 19.565 3.749 -8.321 1.00 59.91 84 GLY A C 1
ATOM 660 O O . GLY A 1 84 ? 19.127 4.861 -8.589 1.00 59.91 84 GLY A O 1
ATOM 661 N N . LYS A 1 85 ? 20.610 3.223 -8.964 1.00 62.22 85 LYS A N 1
ATOM 662 C CA . LYS A 1 85 ? 21.304 3.749 -10.139 1.00 62.22 85 LYS A CA 1
ATOM 663 C C . LYS A 1 85 ? 20.620 3.376 -11.465 1.00 62.22 85 LYS A C 1
ATOM 665 O O . LYS A 1 85 ? 20.820 4.080 -12.443 1.00 62.22 85 LYS A O 1
ATOM 670 N N . SER A 1 86 ? 19.821 2.302 -11.506 1.00 67.38 86 SER A N 1
ATOM 671 C CA . SER A 1 86 ? 19.094 1.861 -12.715 1.00 67.38 86 SER A CA 1
ATOM 672 C C . SER A 1 86 ? 17.576 2.085 -12.596 1.00 67.38 86 SER A C 1
ATOM 674 O O . SER A 1 86 ? 17.024 1.825 -11.515 1.00 67.38 86 SER A O 1
ATOM 676 N N . PRO A 1 87 ? 16.878 2.490 -13.683 1.00 72.50 87 PRO A N 1
ATOM 677 C CA . PRO A 1 87 ? 15.423 2.654 -13.713 1.00 72.50 87 PRO A CA 1
ATOM 678 C C . PRO A 1 87 ? 14.686 1.445 -13.146 1.00 72.50 87 PRO A C 1
ATOM 680 O O . PRO A 1 87 ? 15.054 0.306 -13.436 1.00 72.50 87 PRO A O 1
ATOM 683 N N . ASN A 1 88 ? 13.666 1.668 -12.306 1.00 76.69 88 ASN A N 1
ATOM 684 C CA . ASN A 1 88 ? 12.954 0.573 -11.652 1.00 76.69 88 ASN A CA 1
ATOM 685 C C . ASN A 1 88 ? 11.555 0.870 -11.121 1.00 76.69 88 ASN A C 1
ATOM 687 O O . ASN A 1 88 ? 11.168 2.024 -10.964 1.00 76.69 88 ASN A O 1
ATOM 691 N N . ALA A 1 89 ? 10.849 -0.214 -10.776 1.00 78.50 89 ALA A N 1
ATOM 692 C CA . ALA A 1 89 ? 9.526 -0.207 -10.154 1.00 78.50 89 ALA A CA 1
ATOM 693 C C . ALA A 1 89 ? 9.448 0.565 -8.826 1.00 78.50 89 ALA A C 1
ATOM 695 O O . ALA A 1 89 ? 8.375 1.009 -8.436 1.00 78.50 89 ALA A O 1
ATOM 696 N N . LEU A 1 90 ? 10.564 0.789 -8.136 1.00 81.38 90 LEU A N 1
ATOM 697 C CA . LEU A 1 90 ? 10.606 1.517 -6.866 1.00 81.38 90 LEU A CA 1
ATOM 698 C C . LEU A 1 90 ? 10.893 3.022 -7.033 1.00 81.38 90 LEU A C 1
ATOM 700 O O . LEU A 1 90 ? 11.054 3.727 -6.028 1.00 81.38 90 LEU A O 1
ATOM 704 N N . GLY A 1 91 ? 10.903 3.524 -8.274 1.00 74.44 91 GLY A N 1
ATOM 705 C CA . GLY A 1 91 ? 10.954 4.952 -8.597 1.00 74.44 91 GLY A CA 1
ATOM 706 C C . GLY A 1 91 ? 12.362 5.528 -8.780 1.00 74.44 91 GLY A C 1
ATOM 707 O O . GLY A 1 91 ? 12.609 6.667 -8.383 1.00 74.44 91 GLY A O 1
ATOM 708 N N . SER A 1 92 ? 13.300 4.754 -9.341 1.00 69.69 92 SER A N 1
ATOM 709 C CA . SER A 1 92 ? 14.676 5.216 -9.641 1.00 69.69 92 SER A CA 1
ATOM 710 C C . SER A 1 92 ? 14.940 5.550 -11.121 1.00 69.69 92 SER A C 1
ATOM 712 O O . SER A 1 92 ? 16.096 5.623 -11.524 1.00 69.69 92 SER A O 1
ATOM 714 N N . ALA A 1 93 ? 13.901 5.713 -11.948 1.00 65.25 93 ALA A N 1
ATOM 715 C CA . ALA A 1 93 ? 14.053 6.123 -13.353 1.00 65.25 93 ALA A CA 1
ATOM 716 C C . ALA A 1 93 ? 14.379 7.625 -13.493 1.00 65.25 93 ALA A C 1
ATOM 718 O O . ALA A 1 93 ? 14.113 8.395 -12.568 1.00 65.25 93 ALA A O 1
ATOM 719 N N . LYS A 1 94 ? 14.939 8.036 -14.641 1.00 64.94 94 LYS A N 1
ATOM 720 C CA . LYS A 1 94 ? 15.119 9.442 -15.042 1.00 64.94 94 LYS A CA 1
ATOM 721 C C . LYS A 1 94 ? 14.386 9.673 -16.381 1.00 64.94 94 LYS A C 1
ATOM 723 O O . LYS A 1 94 ? 14.729 8.976 -17.322 1.00 64.94 94 LYS A O 1
ATOM 728 N N . PRO A 1 95 ? 13.424 10.615 -16.490 1.00 71.25 95 PRO A N 1
ATOM 729 C CA . PRO A 1 95 ? 12.885 11.465 -15.426 1.00 71.25 95 PRO A CA 1
ATOM 730 C C . PRO A 1 95 ? 12.237 10.647 -14.299 1.00 71.25 95 PRO A C 1
ATOM 732 O O . PRO A 1 95 ? 11.888 9.478 -14.468 1.00 71.25 95 PRO A O 1
ATOM 735 N N . ARG A 1 96 ? 12.142 11.251 -13.107 1.00 70.75 96 ARG A N 1
ATOM 736 C CA . ARG A 1 96 ? 11.742 10.546 -11.883 1.00 70.75 96 ARG A CA 1
ATOM 737 C C . ARG A 1 96 ? 10.323 9.999 -12.003 1.00 70.75 96 ARG A C 1
ATOM 739 O O . ARG A 1 96 ? 9.358 10.750 -11.943 1.00 70.75 96 ARG A O 1
ATOM 746 N N . GLN A 1 97 ? 10.208 8.679 -12.091 1.00 75.94 97 GLN A N 1
ATOM 747 C CA . GLN A 1 97 ? 8.924 7.985 -12.071 1.00 75.94 97 GLN A CA 1
ATOM 748 C C . GLN A 1 97 ? 8.478 7.688 -10.631 1.00 75.94 97 GLN A C 1
ATOM 750 O O . GLN A 1 97 ? 9.302 7.411 -9.753 1.00 75.94 97 GLN A O 1
ATOM 755 N N . ALA A 1 98 ? 7.167 7.701 -10.386 1.00 75.75 98 ALA A N 1
ATOM 756 C CA . ALA A 1 98 ? 6.588 7.213 -9.140 1.00 75.75 98 ALA A CA 1
ATOM 757 C C . ALA A 1 98 ? 6.834 5.700 -8.953 1.00 75.75 98 ALA A C 1
ATOM 759 O O . ALA A 1 98 ? 6.919 4.934 -9.917 1.00 75.75 98 ALA A O 1
ATOM 760 N N . SER A 1 99 ? 6.956 5.285 -7.689 1.00 85.31 99 SER A N 1
ATOM 761 C CA . SER A 1 99 ? 7.048 3.875 -7.293 1.00 85.31 99 SER A CA 1
ATOM 762 C C . SER A 1 99 ? 5.719 3.176 -7.573 1.00 85.31 99 SER A C 1
ATOM 764 O O . SER A 1 99 ? 4.686 3.700 -7.171 1.00 85.31 99 SER A O 1
ATOM 766 N N . VAL A 1 100 ? 5.738 1.990 -8.190 1.00 89.50 100 VAL A N 1
ATOM 767 C CA . VAL A 1 100 ? 4.528 1.154 -8.324 1.00 89.50 100 VAL A CA 1
ATOM 768 C C . VAL A 1 100 ? 4.125 0.512 -7.009 1.00 89.50 100 VAL A C 1
ATOM 770 O O . VAL A 1 100 ? 2.970 0.138 -6.863 1.00 89.50 100 VAL A O 1
ATOM 773 N N . VAL A 1 101 ? 5.055 0.406 -6.055 1.00 92.00 101 VAL A N 1
ATOM 774 C CA . VAL A 1 101 ? 4.766 -0.045 -4.692 1.00 92.00 101 VAL A CA 1
ATOM 775 C C . VAL A 1 101 ? 4.412 1.157 -3.824 1.00 92.00 101 VAL A C 1
ATOM 777 O O . VAL A 1 101 ? 5.213 2.091 -3.686 1.00 92.00 101 VAL A O 1
ATOM 780 N N . HIS A 1 102 ? 3.228 1.104 -3.229 1.00 94.12 102 HIS A N 1
ATOM 781 C CA . HIS A 1 102 ? 2.678 2.060 -2.288 1.00 94.12 102 HIS A CA 1
ATOM 782 C C . HIS A 1 102 ? 2.653 1.417 -0.901 1.00 94.12 102 HIS A C 1
ATOM 784 O O . HIS A 1 102 ? 2.032 0.377 -0.695 1.00 94.12 102 HIS A O 1
ATOM 790 N N . LEU A 1 103 ? 3.321 2.069 0.046 1.00 95.31 103 LEU A N 1
ATOM 791 C CA . LEU A 1 103 ? 3.284 1.728 1.464 1.00 95.31 103 LEU A CA 1
ATOM 792 C C . LEU A 1 103 ? 2.203 2.596 2.114 1.00 95.31 103 LEU A C 1
ATOM 794 O O . LEU A 1 103 ? 2.303 3.828 2.077 1.00 95.31 103 LEU A O 1
ATOM 798 N N . ARG A 1 104 ? 1.142 1.963 2.621 1.00 95.19 104 ARG A N 1
ATOM 799 C CA . ARG A 1 104 ? -0.092 2.623 3.063 1.00 95.19 104 ARG A CA 1
ATOM 800 C C . ARG A 1 104 ? -0.382 2.344 4.537 1.00 95.19 104 ARG A C 1
ATOM 802 O O . ARG A 1 104 ? -0.784 1.232 4.865 1.00 95.19 104 ARG A O 1
ATOM 809 N N . PRO A 1 105 ? -0.226 3.338 5.424 1.00 95.88 105 PRO A N 1
ATOM 810 C CA . PRO A 1 105 ? -0.835 3.285 6.741 1.00 95.88 105 PRO A CA 1
ATOM 811 C C . PRO A 1 105 ? -2.351 3.168 6.581 1.00 95.88 105 PRO A C 1
ATOM 813 O O . PRO A 1 105 ? -2.956 3.968 5.869 1.00 95.88 105 PRO A O 1
ATOM 816 N N . VAL A 1 106 ? -2.951 2.179 7.232 1.00 94.88 106 VAL A N 1
ATOM 817 C CA . VAL A 1 106 ? -4.402 1.964 7.258 1.00 94.88 106 VAL A CA 1
ATOM 818 C C . VAL A 1 106 ? -4.843 1.666 8.685 1.00 94.88 106 VAL A C 1
ATOM 820 O O . VAL A 1 106 ? -4.076 1.113 9.475 1.00 94.88 106 VAL A O 1
ATOM 823 N N . ARG A 1 107 ? -6.079 2.030 9.031 1.00 94.69 107 ARG A N 1
ATOM 824 C CA . ARG A 1 107 ? -6.709 1.625 10.292 1.00 94.69 107 ARG A CA 1
ATOM 825 C C . ARG A 1 107 ? -7.814 0.629 9.993 1.00 94.69 107 ARG A C 1
ATOM 827 O O . ARG A 1 107 ? -8.810 1.026 9.404 1.00 94.69 107 ARG A O 1
ATOM 834 N N . ILE A 1 108 ? -7.625 -0.621 10.401 1.00 94.75 108 ILE A N 1
ATOM 835 C CA . ILE A 1 108 ? -8.605 -1.703 10.247 1.00 94.75 108 ILE A CA 1
ATOM 836 C C . ILE A 1 108 ? -9.071 -2.077 11.651 1.00 94.75 108 ILE A C 1
ATOM 838 O O . ILE A 1 108 ? -8.246 -2.434 12.492 1.00 94.75 108 ILE A O 1
ATOM 842 N N . ASP A 1 109 ? -10.361 -1.901 11.935 1.00 94.75 109 ASP A N 1
ATOM 843 C CA . ASP A 1 109 ? -10.940 -2.075 13.277 1.00 94.75 109 ASP A CA 1
ATOM 844 C C . ASP A 1 109 ? -10.188 -1.270 14.348 1.00 94.75 109 ASP A C 1
ATOM 846 O O . ASP A 1 109 ? -9.815 -1.758 15.414 1.00 94.75 109 ASP A O 1
ATOM 850 N N . GLY A 1 110 ? -9.867 -0.018 14.006 1.00 93.44 110 GLY A N 1
ATOM 851 C CA . GLY A 1 110 ? -9.109 0.907 14.854 1.00 93.44 110 GLY A CA 1
ATOM 852 C C . GLY A 1 110 ? -7.607 0.611 14.957 1.00 93.44 110 GLY A C 1
ATOM 853 O O . GLY A 1 110 ? -6.842 1.507 15.330 1.00 93.44 110 GLY A O 1
ATOM 854 N N . LYS A 1 111 ? -7.159 -0.587 14.563 1.00 96.00 111 LYS A N 1
ATOM 855 C CA . LYS A 1 111 ? -5.760 -1.028 14.633 1.00 96.00 111 LYS A CA 1
ATOM 856 C C . LYS A 1 111 ? -4.959 -0.467 13.467 1.00 96.00 111 LYS A C 1
ATOM 858 O O . LYS A 1 111 ? -5.335 -0.627 12.306 1.00 96.00 111 LYS A O 1
ATOM 863 N N . LEU A 1 112 ? -3.836 0.176 13.775 1.00 96.56 112 LEU A N 1
ATOM 864 C CA . LEU A 1 112 ? -2.935 0.726 12.771 1.00 96.56 112 LEU A CA 1
ATOM 865 C C . LEU A 1 112 ? -2.097 -0.400 12.147 1.00 96.56 112 LEU A C 1
ATOM 867 O O . LEU A 1 112 ? -1.367 -1.099 12.845 1.00 96.56 112 LEU A O 1
ATOM 871 N N . ARG A 1 113 ? -2.197 -0.562 10.828 1.00 96.75 113 ARG A N 1
ATOM 872 C CA . ARG A 1 113 ? -1.479 -1.571 10.039 1.00 96.75 113 ARG A CA 1
ATOM 873 C C . ARG A 1 113 ? -0.828 -0.944 8.811 1.00 96.75 113 ARG A C 1
ATOM 875 O O . ARG A 1 113 ? -1.179 0.164 8.399 1.00 96.75 113 ARG A O 1
ATOM 882 N N . LEU A 1 114 ? 0.108 -1.675 8.211 1.00 97.06 114 LEU A N 1
ATOM 883 C CA . LEU A 1 114 ? 0.749 -1.296 6.956 1.00 97.06 114 LEU A CA 1
ATOM 884 C C . LEU A 1 114 ? 0.217 -2.161 5.810 1.00 97.06 114 LEU A C 1
ATOM 886 O O . LEU A 1 114 ? 0.526 -3.347 5.721 1.00 97.06 114 LEU A O 1
ATOM 890 N N . ALA A 1 115 ? -0.549 -1.551 4.912 1.00 96.62 115 ALA A N 1
ATOM 891 C CA . ALA A 1 115 ? -0.933 -2.142 3.641 1.00 96.62 115 ALA A CA 1
ATOM 892 C C . ALA A 1 115 ? 0.154 -1.918 2.579 1.00 96.62 115 ALA A C 1
ATOM 894 O O . ALA A 1 115 ? 0.765 -0.848 2.482 1.00 96.62 115 ALA A O 1
ATOM 895 N N . LEU A 1 116 ? 0.367 -2.938 1.755 1.00 96.25 116 LEU A N 1
ATOM 896 C CA . LEU A 1 116 ? 1.306 -2.960 0.645 1.00 96.25 116 LEU A CA 1
ATOM 897 C C . LEU A 1 116 ? 0.501 -3.105 -0.643 1.00 96.25 116 LEU A C 1
ATOM 899 O O . LEU A 1 116 ? -0.141 -4.130 -0.870 1.00 96.25 116 LEU A O 1
ATOM 903 N N . LEU A 1 117 ? 0.526 -2.074 -1.484 1.00 95.69 117 LEU A N 1
ATOM 904 C CA . LEU A 1 117 ? -0.190 -2.075 -2.757 1.00 95.69 117 LEU A CA 1
ATOM 905 C C . LEU A 1 117 ? 0.811 -1.941 -3.891 1.00 95.69 117 LEU A C 1
ATOM 907 O O . LEU A 1 117 ? 1.612 -1.010 -3.898 1.00 95.69 117 LEU A O 1
ATOM 911 N N . GLU A 1 118 ? 0.748 -2.828 -4.869 1.00 94.44 118 GLU A N 1
ATOM 912 C CA . GLU A 1 118 ? 1.560 -2.735 -6.072 1.00 94.44 118 GLU A CA 1
ATOM 913 C C . GLU A 1 118 ? 0.675 -2.583 -7.299 1.00 94.44 118 GLU A C 1
ATOM 915 O O . GLU A 1 118 ? -0.133 -3.454 -7.623 1.00 94.44 118 GLU A O 1
ATOM 920 N N . ALA A 1 119 ? 0.820 -1.445 -7.970 1.00 92.06 119 ALA A N 1
ATOM 921 C CA . ALA A 1 119 ? 0.054 -1.120 -9.157 1.00 92.06 119 ALA A CA 1
ATOM 922 C C . ALA A 1 119 ? 0.500 -1.963 -10.368 1.00 92.06 119 ALA A C 1
ATOM 924 O O . ALA A 1 119 ? 1.687 -2.283 -10.490 1.00 92.06 119 ALA A O 1
ATOM 925 N N . PRO A 1 120 ? -0.408 -2.281 -11.309 1.00 89.50 120 PRO A N 1
ATOM 926 C CA . PRO A 1 120 ? -0.080 -3.077 -12.488 1.00 89.50 120 PRO A CA 1
ATOM 927 C C . PRO A 1 120 ? 1.003 -2.400 -13.339 1.00 89.50 120 PRO A C 1
ATOM 929 O O . PRO A 1 120 ? 0.823 -1.298 -13.867 1.00 89.50 120 PRO A O 1
ATOM 932 N N . HIS A 1 121 ? 2.136 -3.085 -13.514 1.00 86.88 121 HIS A N 1
ATOM 933 C CA . HIS A 1 121 ? 3.336 -2.525 -14.152 1.00 86.88 121 HIS A CA 1
ATOM 934 C C . HIS A 1 121 ? 3.081 -2.014 -15.570 1.00 86.88 121 HIS A C 1
ATOM 936 O O . HIS A 1 121 ? 3.589 -0.957 -15.938 1.00 86.88 121 HIS A O 1
ATOM 942 N N . GLY A 1 122 ? 2.261 -2.726 -16.348 1.00 81.25 122 GLY A N 1
ATOM 943 C CA . GLY A 1 122 ? 1.918 -2.356 -17.724 1.00 81.25 122 GLY A CA 1
ATOM 944 C C . GLY A 1 122 ? 1.165 -1.028 -17.856 1.00 81.25 122 GLY A C 1
ATOM 945 O O . GLY A 1 122 ? 1.156 -0.449 -18.941 1.00 81.25 122 GLY A O 1
ATOM 946 N N . ARG A 1 123 ? 0.572 -0.519 -16.767 1.00 81.62 123 ARG A N 1
ATOM 947 C CA . ARG A 1 123 ? -0.140 0.767 -16.749 1.00 81.62 123 ARG A CA 1
ATOM 948 C C . ARG A 1 123 ? 0.701 1.916 -16.195 1.00 81.62 123 ARG A C 1
ATOM 950 O O . ARG A 1 123 ? 0.486 3.051 -16.591 1.00 81.62 123 ARG A O 1
ATOM 957 N N . ILE A 1 124 ? 1.641 1.629 -15.289 1.00 81.69 124 ILE A N 1
ATOM 958 C CA . ILE A 1 124 ? 2.344 2.666 -14.512 1.00 81.69 124 ILE A CA 1
ATOM 959 C C . ILE A 1 124 ? 3.823 2.808 -14.885 1.00 81.69 124 ILE A C 1
ATOM 961 O O . ILE A 1 124 ? 4.363 3.911 -14.834 1.00 81.69 124 ILE A O 1
ATOM 965 N N . LEU A 1 125 ? 4.506 1.716 -15.248 1.00 82.06 125 LEU A N 1
ATOM 966 C CA . LEU A 1 125 ? 5.918 1.799 -15.617 1.00 82.06 125 LEU A CA 1
ATOM 967 C C . LEU A 1 125 ? 6.067 2.434 -16.999 1.00 82.06 125 LEU A C 1
ATOM 969 O O . LEU A 1 125 ? 5.527 1.915 -17.983 1.00 82.06 125 LEU A O 1
ATOM 973 N N . GLY A 1 126 ? 6.871 3.496 -17.068 1.00 79.88 126 GLY A N 1
ATOM 974 C CA . GLY A 1 126 ? 7.361 4.056 -18.319 1.00 79.88 126 GLY A CA 1
ATOM 975 C C . GLY A 1 126 ? 8.247 3.056 -19.075 1.00 79.88 126 GLY A C 1
ATOM 976 O O . GLY A 1 126 ? 8.710 2.070 -18.485 1.00 79.88 126 GLY A O 1
ATOM 977 N N . PRO A 1 127 ? 8.504 3.284 -20.376 1.00 80.81 127 PRO A N 1
ATOM 978 C CA . PRO A 1 127 ? 9.161 2.308 -21.248 1.00 80.81 127 PRO A CA 1
ATOM 979 C C . PRO A 1 127 ? 10.504 1.792 -20.712 1.00 80.81 127 PRO A C 1
ATOM 981 O O . PRO A 1 127 ? 10.745 0.586 -20.710 1.00 80.81 127 PRO A O 1
ATOM 984 N N . GLU A 1 128 ? 11.350 2.680 -20.186 1.00 78.50 128 GLU A N 1
ATOM 985 C CA . GLU A 1 128 ? 12.662 2.317 -19.636 1.00 78.50 128 GLU A CA 1
ATOM 986 C C . GLU A 1 128 ? 12.556 1.476 -18.364 1.00 78.50 128 GLU A C 1
ATOM 988 O O . GLU A 1 128 ? 13.198 0.432 -18.248 1.00 78.50 128 GLU A O 1
ATOM 993 N N . ALA A 1 129 ? 11.714 1.896 -17.414 1.00 77.44 129 ALA A N 1
ATOM 994 C CA . ALA A 1 129 ? 11.502 1.163 -16.172 1.00 77.44 129 ALA A CA 1
ATOM 995 C C . ALA A 1 129 ? 10.879 -0.211 -16.443 1.00 77.44 129 ALA A C 1
ATOM 997 O O . ALA A 1 129 ? 11.257 -1.181 -15.791 1.00 77.44 129 ALA A O 1
ATOM 998 N N . ARG A 1 130 ? 9.975 -0.301 -17.428 1.00 79.62 130 ARG A N 1
ATOM 999 C CA . ARG A 1 130 ? 9.353 -1.548 -17.887 1.00 79.62 130 ARG A CA 1
ATOM 1000 C C . ARG A 1 130 ? 10.373 -2.484 -18.529 1.00 79.62 130 ARG A C 1
ATOM 1002 O O . ARG A 1 130 ? 10.439 -3.648 -18.143 1.00 79.62 130 ARG A O 1
ATOM 1009 N N . ARG A 1 131 ? 11.216 -1.974 -19.434 1.00 77.94 131 ARG A N 1
ATOM 1010 C CA . ARG A 1 131 ? 12.309 -2.738 -20.058 1.00 77.94 131 ARG A CA 1
ATOM 1011 C C . ARG A 1 131 ? 13.298 -3.243 -19.009 1.00 77.94 131 ARG A C 1
ATOM 1013 O O . ARG A 1 131 ? 13.613 -4.425 -18.990 1.00 77.94 131 ARG A O 1
ATOM 1020 N N . ALA A 1 132 ? 13.696 -2.385 -18.070 1.00 75.25 132 ALA A N 1
ATOM 1021 C CA . ALA A 1 132 ? 14.542 -2.760 -16.938 1.00 75.25 132 ALA A CA 1
ATOM 1022 C C . ALA A 1 132 ? 13.839 -3.705 -15.944 1.00 75.25 132 ALA A C 1
ATOM 1024 O O . ALA A 1 132 ? 14.492 -4.348 -15.121 1.00 75.25 132 ALA A O 1
ATOM 1025 N N . HIS A 1 133 ? 12.504 -3.772 -15.941 1.00 75.44 133 HIS A N 1
ATOM 1026 C CA . HIS A 1 133 ? 11.752 -4.778 -15.190 1.00 75.44 133 HIS A CA 1
ATOM 1027 C C . HIS A 1 133 ? 11.715 -6.135 -15.882 1.00 75.44 133 HIS A C 1
ATOM 1029 O O . HIS A 1 133 ? 11.607 -7.136 -15.180 1.00 75.44 133 HIS A O 1
ATOM 1035 N N . GLY A 1 134 ? 11.879 -6.175 -17.207 1.00 67.50 134 GLY A N 1
ATOM 1036 C CA . GLY A 1 134 ? 12.229 -7.378 -17.964 1.00 67.50 134 GLY A CA 1
ATOM 1037 C C . GLY A 1 134 ? 11.349 -8.588 -17.663 1.00 67.50 134 GLY A C 1
ATOM 1038 O O . GLY A 1 134 ? 11.879 -9.664 -17.418 1.00 67.50 134 GLY A O 1
ATOM 1039 N N . GLY A 1 135 ? 10.028 -8.402 -17.566 1.00 70.00 135 GLY A N 1
ATOM 1040 C CA . GLY A 1 135 ? 9.082 -9.497 -17.305 1.00 70.00 135 GLY A CA 1
ATOM 1041 C C . GLY A 1 135 ? 9.201 -10.161 -15.927 1.00 70.00 135 GLY A C 1
ATOM 1042 O O . GLY A 1 135 ? 8.551 -11.175 -15.691 1.00 70.00 135 GLY A O 1
ATOM 1043 N N . ARG A 1 136 ? 10.010 -9.616 -15.005 1.00 79.00 136 ARG A N 1
ATOM 1044 C CA . ARG A 1 136 ? 10.122 -10.157 -13.644 1.00 79.00 136 ARG A CA 1
ATOM 1045 C C . ARG A 1 136 ? 8.769 -10.108 -12.922 1.00 79.00 136 ARG A C 1
ATOM 1047 O O . ARG A 1 136 ? 7.982 -9.195 -13.189 1.00 79.00 136 ARG A O 1
ATOM 1054 N N . PRO A 1 137 ? 8.548 -11.012 -11.952 1.00 85.75 137 PRO A N 1
ATOM 1055 C CA . PRO A 1 137 ? 7.374 -10.965 -11.096 1.00 85.75 137 PRO A CA 1
ATOM 1056 C C . PRO A 1 137 ? 7.211 -9.614 -10.375 1.00 85.75 137 PRO A C 1
ATOM 1058 O O . PRO A 1 137 ? 8.197 -8.885 -10.205 1.00 85.75 137 PRO A O 1
ATOM 1061 N N . PRO A 1 138 ? 5.989 -9.293 -9.908 1.00 88.75 138 PRO A N 1
ATOM 1062 C CA . PRO A 1 138 ? 5.740 -8.141 -9.046 1.00 88.75 138 PRO A CA 1
ATOM 1063 C C . PRO A 1 138 ? 6.697 -8.102 -7.847 1.00 88.75 138 PRO A C 1
ATOM 1065 O O . PRO A 1 138 ? 7.057 -9.143 -7.295 1.00 88.75 138 PRO A O 1
ATOM 1068 N N . VAL A 1 139 ? 7.099 -6.906 -7.425 1.00 88.88 139 VAL A N 1
ATOM 1069 C CA . VAL A 1 139 ? 8.039 -6.690 -6.318 1.00 88.88 139 VAL A CA 1
ATOM 1070 C C . VAL A 1 139 ? 7.523 -7.314 -5.022 1.00 88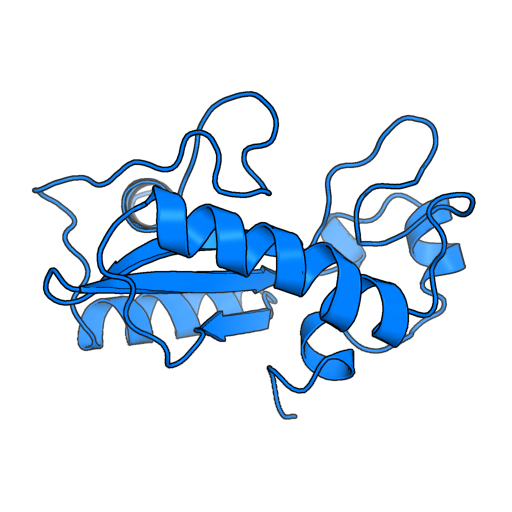.88 139 VAL A C 1
ATOM 1072 O O . VAL A 1 139 ? 8.293 -7.954 -4.313 1.00 88.88 139 VAL A O 1
ATOM 1075 N N . LEU A 1 140 ? 6.228 -7.187 -4.726 1.00 90.56 140 LEU A N 1
ATOM 1076 C CA . LEU A 1 140 ? 5.629 -7.791 -3.535 1.00 90.56 140 LEU A CA 1
ATOM 1077 C C . LEU A 1 140 ? 5.660 -9.322 -3.580 1.00 9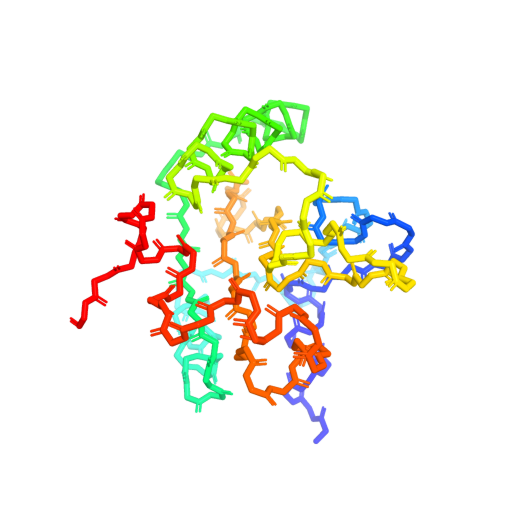0.56 140 LEU A C 1
ATOM 1079 O O . LEU A 1 140 ? 5.785 -9.953 -2.536 1.00 90.56 140 LEU A O 1
ATOM 1083 N N . LYS A 1 141 ? 5.609 -9.920 -4.776 1.00 89.31 141 LYS A N 1
ATOM 1084 C CA . LYS A 1 141 ? 5.791 -11.365 -4.946 1.00 89.31 141 LYS A CA 1
ATOM 1085 C C . LYS A 1 141 ? 7.250 -11.768 -4.730 1.00 89.31 141 LYS A C 1
ATOM 1087 O O . LYS A 1 141 ? 7.511 -12.725 -4.013 1.00 89.31 141 LYS A O 1
ATOM 1092 N N . LEU A 1 142 ? 8.203 -11.020 -5.293 1.00 85.75 142 LEU A N 1
ATOM 1093 C CA . LEU A 1 142 ? 9.639 -11.262 -5.076 1.00 85.75 142 LEU A CA 1
ATOM 1094 C C . LEU A 1 142 ? 10.030 -11.169 -3.595 1.00 85.75 142 LEU A C 1
ATOM 1096 O O . LEU A 1 142 ? 10.899 -11.906 -3.147 1.00 85.75 142 LEU A O 1
ATOM 1100 N N . ALA A 1 143 ? 9.375 -10.286 -2.845 1.00 85.62 143 ALA A N 1
ATOM 1101 C CA . ALA A 1 143 ? 9.580 -10.128 -1.411 1.00 85.62 143 ALA A CA 1
ATOM 1102 C C . ALA A 1 143 ? 8.716 -11.072 -0.545 1.00 85.62 143 ALA A C 1
ATOM 1104 O O . ALA A 1 143 ? 8.714 -10.938 0.672 1.00 85.62 143 ALA A O 1
ATOM 1105 N N . GLY A 1 144 ? 7.979 -12.016 -1.146 1.00 87.62 144 GLY A N 1
ATOM 1106 C CA . GLY A 1 144 ? 7.235 -13.053 -0.420 1.00 87.62 144 GLY A CA 1
ATOM 1107 C C . GLY A 1 144 ? 5.915 -12.608 0.222 1.00 87.62 144 GLY A C 1
ATOM 1108 O O . GLY A 1 144 ? 5.295 -13.397 0.928 1.00 87.62 144 GLY A O 1
ATOM 1109 N N . PHE A 1 145 ? 5.447 -11.383 -0.036 1.00 89.00 145 PHE A N 1
ATOM 1110 C CA . PHE A 1 145 ? 4.201 -10.857 0.541 1.00 89.00 145 PHE A CA 1
ATOM 1111 C 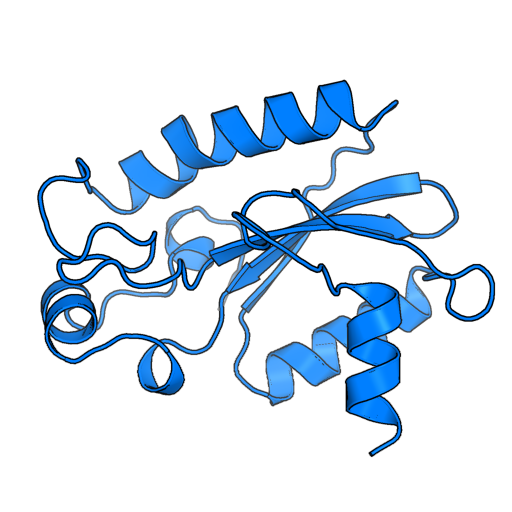C . PHE A 1 145 ? 2.937 -11.323 -0.189 1.00 89.00 145 PHE A C 1
ATOM 1113 O O . PHE A 1 145 ? 1.835 -11.179 0.332 1.00 89.00 145 PHE A O 1
ATOM 1120 N N . VAL A 1 146 ? 3.072 -11.837 -1.413 1.00 87.50 146 VAL A N 1
ATOM 1121 C CA . VAL A 1 146 ? 1.946 -12.272 -2.249 1.00 87.50 146 VAL A CA 1
ATOM 1122 C C . VAL A 1 146 ? 2.294 -13.616 -2.882 1.00 87.50 146 VAL A C 1
ATOM 1124 O O . VAL A 1 146 ? 3.378 -13.761 -3.449 1.00 87.50 146 VAL A O 1
ATOM 1127 N N . LYS A 1 147 ? 1.376 -14.583 -2.788 1.00 81.00 147 LYS A N 1
ATOM 1128 C CA . LYS A 1 147 ? 1.466 -15.900 -3.443 1.00 81.00 147 LYS A CA 1
ATOM 1129 C C . LYS A 1 147 ? 0.715 -15.883 -4.785 1.00 81.00 147 LYS A C 1
ATOM 1131 O O . LYS A 1 147 ? -0.054 -14.951 -5.032 1.00 81.00 147 LYS A O 1
ATOM 1136 N N . ASP A 1 148 ? 1.007 -16.855 -5.649 1.00 61.28 148 ASP A N 1
ATOM 1137 C CA . ASP A 1 148 ? 0.272 -17.066 -6.909 1.00 61.28 148 ASP A CA 1
ATOM 1138 C C . ASP A 1 148 ? -1.153 -17.567 -6.677 1.00 61.28 148 ASP A C 1
ATOM 1140 O O . ASP A 1 148 ? -1.344 -18.349 -5.716 1.00 61.28 148 ASP A O 1
#

Radius of gyration: 14.99 Å; chains: 1; bounding box: 40×32×40 Å

Foldseek 3Di:
DVLVVLLCQFFNADDDPQLLAHRADHDPVNAAAPVNVVVNCVVLVVVVKDKFWDPDFDPDPVRLSVVSVCCVVPQLCVLLVDDLCAQELCQSDVVTFHHQWGWTFGQYVNTTITMIMGHHCVVGPDPRHVVVCVPPDTSCVSSVRDDD

Secondary structure (DSSP, 8-state):
-HHHHHHHHHH-B-STTTTBTTTB---STT-B-HHHHHHHHHHHHHTT-EEEE-SPPBSSHHHHHHHHHHHIIIIIHHHTT--TTS--TTT--SS-PPPSEEEEEEEETTEEEEEEEE--HHHHS-HHHHHHHTTPPPHHHHTTS---